Protein AF-Q84EC5-F1 (afdb_monomer_lite)

Structure (mmCIF, N/CA/C/O backbone):
data_AF-Q84EC5-F1
#
_entry.id   AF-Q84EC5-F1
#
loop_
_atom_site.group_PDB
_atom_site.id
_atom_site.type_symbol
_atom_site.label_atom_id
_atom_site.label_alt_id
_atom_site.label_comp_id
_atom_site.label_asym_id
_atom_site.label_entity_id
_atom_site.label_seq_id
_atom_site.pdbx_PDB_ins_code
_atom_site.Cartn_x
_atom_site.Cartn_y
_atom_site.Cartn_z
_atom_site.occupancy
_atom_site.B_iso_or_equiv
_atom_site.auth_seq_id
_atom_site.auth_comp_id
_atom_site.auth_asym_id
_atom_site.auth_atom_id
_atom_site.pdbx_PDB_model_num
ATOM 1 N N . MET A 1 1 ? -8.018 11.057 -0.864 1.00 69.19 1 MET A N 1
ATOM 2 C CA . MET A 1 1 ? -8.589 9.950 -1.665 1.00 69.19 1 MET A CA 1
ATOM 3 C C . MET A 1 1 ? -8.640 8.695 -0.799 1.00 69.19 1 MET A C 1
ATOM 5 O O . MET A 1 1 ? -7.681 8.477 -0.063 1.00 69.19 1 MET A O 1
ATOM 9 N N . GLN A 1 2 ? -9.751 7.950 -0.755 1.00 80.25 2 GLN A N 1
ATOM 10 C CA . GLN A 1 2 ? -9.814 6.712 0.036 1.00 80.25 2 GLN A CA 1
ATOM 11 C C . GLN A 1 2 ? -9.242 5.568 -0.795 1.00 80.25 2 GLN A C 1
ATOM 13 O O . GLN A 1 2 ? -9.722 5.343 -1.892 1.00 80.25 2 GLN A O 1
ATOM 18 N N . LEU A 1 3 ? -8.220 4.898 -0.271 1.00 81.69 3 LEU A N 1
ATOM 19 C CA . LEU A 1 3 ? -7.484 3.861 -0.989 1.00 81.69 3 LEU A CA 1
ATOM 20 C C . LEU A 1 3 ? -8.143 2.504 -0.731 1.00 81.69 3 LEU A C 1
ATOM 22 O O . LEU A 1 3 ? -8.299 2.111 0.436 1.00 81.69 3 LEU A O 1
ATOM 26 N N . VAL A 1 4 ? -8.553 1.823 -1.801 1.00 84.44 4 VAL A 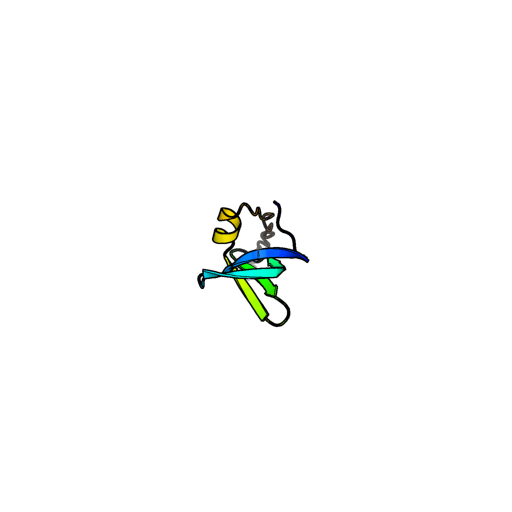N 1
ATOM 27 C CA . VAL A 1 4 ? -9.175 0.494 -1.754 1.00 84.44 4 VAL A CA 1
ATOM 28 C C . VAL A 1 4 ? -8.340 -0.543 -2.505 1.00 84.44 4 VAL A C 1
ATOM 30 O O . VAL A 1 4 ? -7.410 -0.219 -3.237 1.00 84.44 4 VAL A O 1
ATOM 33 N N . ILE A 1 5 ? -8.624 -1.820 -2.250 1.00 87.12 5 ILE A N 1
ATOM 34 C CA . ILE A 1 5 ? -7.989 -2.929 -2.969 1.00 87.12 5 ILE A CA 1
ATOM 35 C C . ILE A 1 5 ? -8.480 -2.893 -4.420 1.00 87.12 5 ILE A C 1
ATOM 37 O O . ILE A 1 5 ? -9.683 -2.782 -4.647 1.00 87.12 5 ILE A O 1
ATOM 41 N N . GLY A 1 6 ? -7.554 -2.998 -5.370 1.00 85.44 6 GLY A N 1
ATOM 42 C CA . GLY A 1 6 ? -7.807 -2.887 -6.806 1.00 85.44 6 GLY A CA 1
ATOM 43 C C . GLY A 1 6 ? -7.537 -1.502 -7.398 1.00 85.44 6 GLY A C 1
ATOM 44 O O . GLY A 1 6 ? -7.492 -1.395 -8.617 1.00 85.44 6 GLY A O 1
ATOM 45 N N . ASP A 1 7 ? -7.316 -0.469 -6.576 1.00 87.38 7 ASP A N 1
ATOM 46 C CA . ASP A 1 7 ? -6.930 0.850 -7.086 1.00 87.38 7 ASP A CA 1
ATOM 47 C C . ASP A 1 7 ? -5.493 0.823 -7.618 1.00 87.38 7 ASP A C 1
ATOM 49 O O . ASP A 1 7 ? -4.583 0.330 -6.943 1.00 87.38 7 ASP A O 1
ATOM 53 N N . GLU A 1 8 ? -5.275 1.421 -8.788 1.00 90.38 8 GLU A N 1
ATOM 54 C CA . GLU A 1 8 ? -3.936 1.741 -9.271 1.00 90.38 8 GLU A CA 1
ATOM 55 C C . GLU A 1 8 ? -3.463 3.044 -8.621 1.00 90.38 8 GLU A C 1
ATOM 57 O O . GLU A 1 8 ? -4.119 4.084 -8.721 1.00 90.38 8 GLU A O 1
ATOM 62 N N . ILE A 1 9 ? -2.326 2.990 -7.929 1.00 88.62 9 ILE A N 1
ATOM 63 C CA . ILE A 1 9 ? -1.728 4.166 -7.296 1.00 88.62 9 ILE A CA 1
ATOM 64 C C . ILE A 1 9 ? -0.237 4.249 -7.604 1.00 88.62 9 ILE A C 1
ATOM 66 O O . ILE A 1 9 ? 0.454 3.231 -7.683 1.00 88.62 9 ILE A O 1
ATOM 70 N N . SER A 1 10 ? 0.270 5.477 -7.684 1.00 88.50 10 SER A N 1
ATOM 71 C CA . SER A 1 10 ? 1.704 5.765 -7.659 1.00 88.50 10 SER A CA 1
ATOM 72 C C . SER A 1 10 ? 2.127 6.121 -6.239 1.00 88.50 10 SER A C 1
ATOM 74 O O . SER A 1 10 ? 1.539 7.012 -5.617 1.00 88.50 10 SER A O 1
ATOM 76 N N . ALA A 1 11 ? 3.134 5.428 -5.715 1.00 85.19 11 ALA A N 1
ATOM 77 C CA . ALA A 1 11 ? 3.629 5.625 -4.366 1.00 85.19 11 ALA A CA 1
ATOM 78 C C . ALA A 1 11 ? 5.149 5.480 -4.286 1.00 85.19 11 ALA A C 1
ATOM 80 O O . ALA A 1 11 ? 5.756 4.657 -4.967 1.00 85.19 11 ALA A O 1
ATOM 81 N N . MET A 1 12 ? 5.759 6.246 -3.384 1.00 83.94 12 MET A N 1
ATOM 82 C CA . MET A 1 12 ? 7.190 6.147 -3.122 1.00 83.94 12 MET A CA 1
ATOM 83 C C . MET A 1 12 ? 7.463 4.997 -2.149 1.00 83.94 12 MET A C 1
ATOM 85 O O . MET A 1 12 ? 6.896 4.935 -1.053 1.00 83.94 12 MET A O 1
ATOM 89 N N . THR A 1 13 ? 8.320 4.068 -2.558 1.00 77.69 13 THR A N 1
ATOM 90 C CA . THR A 1 13 ? 8.778 2.960 -1.720 1.00 77.69 13 THR A CA 1
ATOM 91 C C . THR A 1 13 ? 9.720 3.458 -0.625 1.00 77.69 13 THR A C 1
ATOM 93 O O . THR A 1 13 ? 10.231 4.576 -0.661 1.00 77.69 13 THR A O 1
ATOM 96 N N . ILE A 1 14 ? 10.005 2.595 0.354 1.00 71.56 14 ILE A N 1
ATOM 97 C CA . ILE A 1 14 ? 11.014 2.875 1.388 1.00 71.56 14 ILE A CA 1
ATOM 98 C C . ILE A 1 14 ? 12.431 3.064 0.817 1.00 71.56 14 ILE A C 1
ATOM 100 O O . ILE A 1 14 ? 13.282 3.615 1.506 1.00 71.56 14 ILE A O 1
ATOM 104 N N . GLN A 1 15 ? 12.678 2.604 -0.415 1.00 70.88 15 GLN A N 1
ATOM 105 C CA . GLN A 1 15 ? 13.958 2.732 -1.115 1.00 70.88 15 GLN A CA 1
ATOM 106 C C . GLN A 1 15 ? 14.085 4.073 -1.857 1.00 70.88 15 GLN A C 1
ATOM 1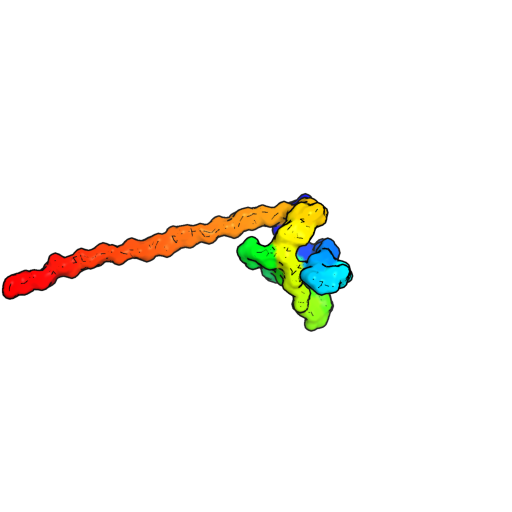08 O O . GLN A 1 15 ? 15.159 4.389 -2.352 1.00 70.88 15 GLN A O 1
ATOM 113 N N . GLY A 1 16 ? 13.019 4.883 -1.891 1.00 77.44 16 GLY A N 1
ATOM 114 C CA . GLY A 1 16 ? 12.981 6.156 -2.618 1.00 77.44 16 GLY A CA 1
ATOM 115 C C . GLY A 1 16 ? 12.492 6.031 -4.061 1.00 77.44 16 GLY A C 1
ATOM 116 O O . GLY A 1 16 ? 12.274 7.047 -4.714 1.00 77.44 16 GLY A O 1
ATOM 117 N N . ASP A 1 17 ? 12.247 4.812 -4.544 1.00 81.81 17 ASP A N 1
ATOM 118 C CA . ASP A 1 17 ? 11.716 4.587 -5.887 1.00 81.81 17 ASP A CA 1
ATOM 119 C C . ASP A 1 17 ? 10.224 4.894 -5.947 1.00 81.81 17 ASP A C 1
ATOM 121 O O . ASP A 1 17 ? 9.459 4.480 -5.071 1.00 81.81 17 ASP A O 1
ATOM 125 N N . ASN A 1 18 ? 9.795 5.582 -7.002 1.00 86.56 18 ASN A N 1
ATOM 126 C CA . ASN A 1 18 ? 8.383 5.826 -7.261 1.00 86.56 18 ASN A CA 1
ATOM 127 C C . ASN A 1 18 ? 7.820 4.668 -8.089 1.00 86.56 18 ASN A C 1
ATOM 129 O O . ASN A 1 18 ? 8.189 4.490 -9.249 1.00 86.56 18 ASN A O 1
ATOM 133 N N . VAL A 1 19 ? 6.945 3.869 -7.485 1.00 87.44 19 VAL A N 1
ATOM 134 C CA . VAL A 1 19 ? 6.340 2.698 -8.125 1.00 87.44 19 VAL A CA 1
ATOM 135 C C . VAL A 1 19 ? 4.865 2.955 -8.375 1.00 87.44 19 VAL A C 1
ATOM 137 O O . VAL A 1 19 ? 4.184 3.547 -7.541 1.00 87.44 19 VAL A O 1
ATOM 140 N N . THR A 1 20 ? 4.365 2.492 -9.516 1.00 90.25 20 THR A N 1
ATOM 141 C CA . THR A 1 20 ? 2.937 2.542 -9.842 1.00 90.25 20 THR A CA 1
ATOM 142 C C . THR A 1 20 ? 2.419 1.126 -9.949 1.00 90.25 20 THR A C 1
ATOM 144 O O . THR A 1 20 ? 3.002 0.308 -10.652 1.00 90.25 20 THR A O 1
ATOM 147 N N . GLY A 1 21 ? 1.356 0.815 -9.221 1.00 90.88 21 GLY A N 1
ATOM 148 C CA . GLY A 1 21 ? 0.812 -0.531 -9.226 1.00 90.88 21 GLY A CA 1
ATOM 149 C C . GLY A 1 21 ? -0.551 -0.624 -8.574 1.00 90.88 21 GLY A C 1
ATOM 150 O O . GLY A 1 21 ? -1.033 0.313 -7.937 1.00 90.88 21 GLY A O 1
ATOM 151 N N . ASN A 1 22 ? -1.153 -1.798 -8.722 1.00 92.44 22 ASN A N 1
ATOM 152 C CA . ASN A 1 22 ? -2.470 -2.090 -8.183 1.00 92.44 22 ASN A CA 1
ATOM 153 C C . ASN A 1 22 ? -2.366 -2.510 -6.721 1.00 92.44 22 ASN A C 1
ATOM 155 O O . ASN A 1 22 ? -1.554 -3.366 -6.362 1.00 92.44 22 ASN A O 1
ATOM 159 N N . VAL A 1 23 ? -3.211 -1.940 -5.870 1.00 90.12 23 VAL A N 1
ATOM 160 C CA . VAL A 1 23 ? -3.291 -2.309 -4.457 1.00 90.12 23 VAL A CA 1
ATOM 161 C C . VAL A 1 23 ? -3.847 -3.721 -4.342 1.00 90.12 23 VAL A C 1
ATOM 163 O O . VAL A 1 23 ? -5.035 -3.948 -4.550 1.00 90.12 23 VAL A O 1
ATOM 166 N N . THR A 1 24 ? -3.009 -4.678 -3.957 1.00 89.69 24 THR A N 1
ATOM 167 C CA . THR A 1 24 ? -3.436 -6.070 -3.754 1.00 89.69 24 THR A CA 1
ATOM 168 C C . THR A 1 24 ? -3.838 -6.339 -2.314 1.00 89.69 24 THR A C 1
ATOM 170 O O . THR A 1 24 ? -4.761 -7.111 -2.061 1.00 89.69 24 THR A O 1
ATOM 173 N N . ALA A 1 25 ? -3.183 -5.683 -1.354 1.00 86.69 25 ALA A N 1
ATOM 174 C CA . ALA A 1 25 ? -3.487 -5.850 0.060 1.00 86.69 25 ALA A CA 1
ATOM 175 C C . ALA A 1 25 ? -3.196 -4.589 0.875 1.00 86.69 25 ALA A C 1
ATOM 177 O O . ALA A 1 25 ? -2.187 -3.910 0.689 1.00 86.69 25 ALA A O 1
ATOM 178 N N . ILE A 1 26 ? -4.062 -4.319 1.852 1.00 86.31 26 ILE A N 1
ATOM 179 C CA . ILE A 1 26 ? -3.902 -3.233 2.822 1.00 86.31 26 ILE A CA 1
ATOM 180 C C . ILE A 1 26 ? -3.735 -3.870 4.204 1.00 86.31 26 ILE A C 1
ATOM 182 O O . ILE A 1 26 ? -4.705 -4.298 4.826 1.00 86.31 26 ILE A O 1
ATOM 186 N N . LEU A 1 27 ? -2.496 -3.927 4.687 1.00 84.94 27 LEU A N 1
ATOM 187 C CA . LEU A 1 27 ? -2.148 -4.444 6.013 1.00 84.94 27 LEU A CA 1
ATOM 188 C C . LEU A 1 27 ? -2.290 -3.343 7.069 1.00 84.94 27 LEU A C 1
ATOM 190 O O . LEU A 1 27 ? -2.746 -2.245 6.770 1.00 84.94 27 LEU A O 1
ATOM 194 N N . GLU A 1 28 ? -1.928 -3.600 8.326 1.00 82.00 28 GLU A N 1
ATOM 195 C CA . GLU A 1 28 ? -2.091 -2.622 9.412 1.00 82.00 28 GLU A CA 1
ATOM 196 C C . GLU A 1 28 ? -1.258 -1.349 9.174 1.00 82.00 28 GLU A C 1
ATOM 198 O O . GLU A 1 28 ? -1.820 -0.249 9.153 1.00 82.00 28 GLU A O 1
ATOM 203 N N . ASN A 1 29 ? 0.034 -1.510 8.860 1.00 85.56 29 ASN A N 1
ATOM 204 C CA . ASN A 1 29 ? 0.997 -0.413 8.672 1.00 85.56 29 ASN A CA 1
ATOM 205 C C . ASN A 1 29 ? 1.539 -0.272 7.242 1.00 85.56 29 ASN A C 1
ATOM 207 O O . ASN A 1 29 ? 2.132 0.757 6.909 1.00 85.56 29 ASN A O 1
ATOM 211 N N . THR A 1 30 ? 1.319 -1.268 6.390 1.00 87.12 30 THR A N 1
ATOM 212 C CA . THR A 1 30 ? 1.848 -1.331 5.024 1.00 87.12 30 THR A CA 1
ATOM 213 C C . THR A 1 30 ? 0.742 -1.599 4.010 1.00 87.12 30 THR A C 1
ATOM 215 O O . THR A 1 30 ? -0.378 -1.979 4.358 1.00 87.12 30 THR A O 1
ATOM 218 N N . VAL A 1 31 ? 1.056 -1.353 2.747 1.00 87.94 31 VAL A N 1
ATOM 219 C CA . VAL A 1 31 ? 0.227 -1.644 1.581 1.00 87.94 31 VAL A CA 1
ATOM 220 C C . VAL A 1 31 ? 1.098 -2.394 0.590 1.00 87.94 31 VAL A C 1
ATOM 222 O O . VAL A 1 31 ? 2.262 -2.040 0.406 1.00 87.94 31 VAL A O 1
ATOM 225 N N . ILE A 1 32 ? 0.545 -3.439 -0.011 1.00 88.50 32 ILE A N 1
ATOM 226 C CA . ILE A 1 32 ? 1.211 -4.209 -1.054 1.00 88.50 32 ILE A CA 1
ATOM 227 C C . ILE A 1 32 ? 0.673 -3.726 -2.397 1.00 88.50 32 ILE A C 1
ATOM 229 O O . ILE A 1 32 ? -0.541 -3.694 -2.613 1.00 88.50 32 ILE A O 1
ATOM 233 N N . LEU A 1 33 ? 1.597 -3.333 -3.267 1.00 90.19 33 LEU A N 1
ATOM 234 C CA . LEU A 1 33 ? 1.344 -2.916 -4.636 1.00 90.19 33 LEU A CA 1
ATOM 235 C C . LEU A 1 33 ? 1.889 -3.972 -5.581 1.00 90.19 33 LEU A C 1
ATOM 237 O O . LEU A 1 33 ? 3.051 -4.357 -5.478 1.00 90.19 33 LEU A O 1
ATOM 241 N N . PHE A 1 34 ? 1.064 -4.413 -6.517 1.00 89.62 34 PHE A N 1
ATOM 242 C CA . PHE A 1 34 ? 1.485 -5.278 -7.604 1.00 89.62 34 PHE A CA 1
ATOM 243 C C . PHE A 1 34 ? 1.803 -4.437 -8.836 1.00 89.62 34 PHE A C 1
ATOM 245 O O . PHE A 1 34 ? 0.934 -3.756 -9.382 1.00 89.62 34 PHE A O 1
ATOM 252 N N . CYS A 1 35 ? 3.061 -4.495 -9.261 1.00 87.88 35 CYS A N 1
ATOM 253 C CA . CYS A 1 35 ? 3.607 -3.774 -10.400 1.00 87.88 35 CYS A CA 1
ATOM 254 C C . CYS A 1 35 ? 4.019 -4.786 -11.480 1.00 87.88 35 CYS A C 1
ATOM 256 O O . CYS A 1 35 ? 5.196 -5.124 -11.628 1.00 87.88 35 CYS A O 1
ATOM 258 N N . GLY A 1 36 ? 3.026 -5.319 -12.198 1.00 83.19 36 GLY A N 1
ATOM 259 C CA . GLY A 1 36 ? 3.194 -6.213 -13.352 1.00 83.19 36 GLY A CA 1
ATOM 260 C C . GLY A 1 36 ? 3.733 -7.610 -13.026 1.00 83.19 36 GLY A C 1
ATOM 261 O O . GLY A 1 36 ? 3.019 -8.592 -13.174 1.00 83.19 36 GLY A O 1
ATOM 262 N N . LEU A 1 37 ? 4.997 -7.705 -12.612 1.00 83.25 37 LEU A N 1
ATOM 263 C CA . LEU A 1 37 ? 5.681 -8.958 -12.253 1.00 83.25 37 LEU A CA 1
ATOM 264 C C . LEU A 1 37 ? 6.228 -8.944 -10.819 1.00 83.25 37 LEU A C 1
ATOM 266 O O . LEU 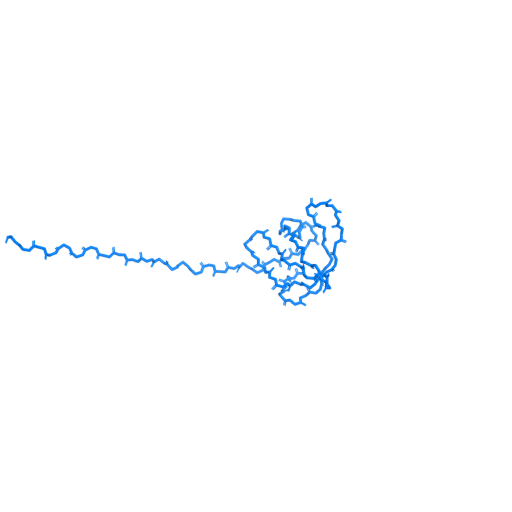A 1 37 ? 6.553 -10.000 -10.283 1.00 83.25 37 LEU A O 1
ATOM 270 N N . ASN A 1 38 ? 6.315 -7.768 -10.192 1.00 85.44 38 ASN A N 1
ATOM 271 C CA . ASN A 1 38 ? 6.902 -7.598 -8.867 1.00 85.44 38 ASN A CA 1
ATOM 272 C C . ASN A 1 38 ? 5.881 -7.053 -7.869 1.00 85.44 38 ASN A C 1
ATOM 274 O O . ASN A 1 38 ? 5.016 -6.243 -8.206 1.00 85.44 38 ASN A O 1
ATOM 278 N N . ASN A 1 39 ? 6.015 -7.477 -6.614 1.00 87.31 39 ASN A N 1
ATOM 279 C CA . ASN A 1 39 ? 5.276 -6.909 -5.493 1.00 87.31 39 ASN A CA 1
ATOM 280 C C . ASN A 1 39 ? 6.162 -5.912 -4.749 1.00 87.31 39 ASN A C 1
ATOM 282 O O . ASN A 1 39 ? 7.277 -6.245 -4.351 1.00 87.31 39 ASN A O 1
ATOM 286 N N . HIS A 1 40 ? 5.637 -4.718 -4.500 1.00 87.31 40 HIS A N 1
ATOM 287 C CA . HIS A 1 40 ? 6.295 -3.686 -3.712 1.00 87.31 40 HIS A CA 1
ATOM 288 C C . HIS A 1 40 ? 5.524 -3.433 -2.424 1.00 87.31 40 HIS A C 1
ATOM 290 O O . HIS A 1 40 ? 4.297 -3.340 -2.411 1.00 87.31 40 HIS A O 1
ATOM 296 N N . VAL A 1 41 ? 6.259 -3.302 -1.323 1.00 87.12 41 VAL A N 1
ATOM 297 C CA . VAL A 1 41 ? 5.687 -2.977 -0.018 1.00 87.12 41 VAL A CA 1
ATOM 298 C C . VAL A 1 41 ? 5.907 -1.499 0.256 1.00 87.12 41 VAL A C 1
ATOM 300 O O . VAL A 1 41 ? 7.038 -1.017 0.310 1.00 87.12 41 VAL A O 1
ATOM 303 N N . VAL A 1 42 ? 4.810 -0.780 0.467 1.00 87.50 42 VAL A N 1
ATOM 304 C CA . VAL A 1 42 ? 4.818 0.652 0.755 1.00 87.50 42 VAL A CA 1
ATOM 305 C C . VAL A 1 42 ? 4.280 0.906 2.155 1.00 87.50 42 VAL A C 1
ATOM 307 O O . VAL A 1 42 ? 3.316 0.292 2.613 1.00 87.50 42 VAL A O 1
ATOM 310 N N . SER A 1 43 ? 4.908 1.840 2.863 1.00 88.06 43 SER A N 1
ATOM 311 C CA . SER A 1 43 ? 4.464 2.249 4.192 1.00 88.06 43 SER A CA 1
ATOM 312 C C . SER A 1 43 ? 3.219 3.129 4.108 1.00 88.06 43 SER A C 1
ATOM 314 O O . SER A 1 43 ? 3.206 4.139 3.405 1.00 88.06 43 SER A O 1
ATOM 316 N N . LYS A 1 44 ? 2.200 2.851 4.932 1.00 87.25 44 LYS A N 1
ATOM 317 C CA . LYS A 1 44 ? 1.022 3.731 5.038 1.00 87.25 44 LYS A CA 1
ATOM 318 C C . LYS A 1 44 ? 1.375 5.147 5.464 1.00 87.25 44 LYS A C 1
ATOM 320 O O . LYS A 1 44 ? 0.644 6.073 5.136 1.00 87.25 44 LYS A O 1
ATOM 325 N N . LYS A 1 45 ? 2.458 5.322 6.227 1.00 86.12 45 LYS A N 1
ATOM 326 C CA . LYS A 1 45 ? 2.944 6.647 6.626 1.00 86.12 45 LYS A CA 1
ATOM 327 C C . LYS A 1 45 ? 3.251 7.504 5.399 1.00 86.12 45 LYS A C 1
ATOM 329 O O . LYS A 1 45 ? 2.862 8.665 5.380 1.00 86.12 45 LYS A O 1
ATOM 334 N N . GLU A 1 46 ? 3.873 6.915 4.382 1.00 84.50 46 GLU A N 1
ATO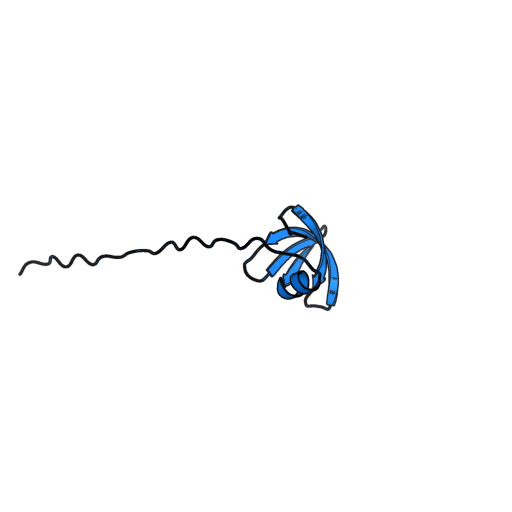M 335 C CA . GLU A 1 46 ? 4.227 7.620 3.152 1.00 84.50 46 GLU A CA 1
ATOM 336 C C . GLU A 1 46 ? 2.987 7.920 2.312 1.00 84.50 46 GLU A C 1
ATOM 338 O O . GLU A 1 46 ? 2.745 9.062 1.935 1.00 84.50 46 GLU A O 1
ATOM 343 N N . LEU A 1 47 ? 2.102 6.935 2.167 1.00 85.38 47 LEU A N 1
ATOM 344 C CA . LEU A 1 47 ? 0.823 7.119 1.483 1.00 85.38 47 LEU A CA 1
ATOM 345 C C . LEU A 1 47 ? -0.065 8.183 2.159 1.00 85.38 47 LEU A C 1
ATOM 347 O O . LEU A 1 47 ? -0.732 8.963 1.485 1.00 85.38 47 LEU A O 1
ATOM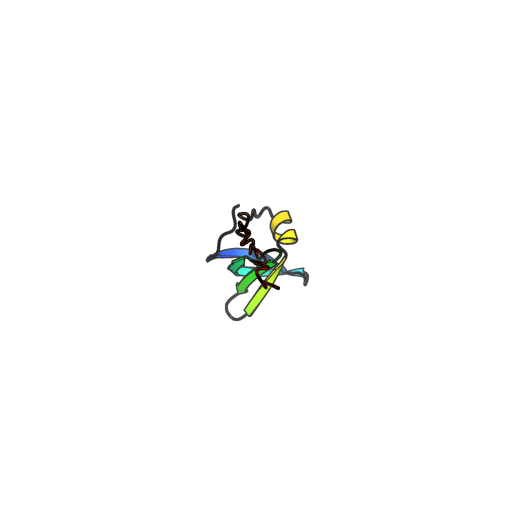 351 N N . LYS A 1 48 ? -0.049 8.280 3.495 1.00 86.31 48 LYS A N 1
ATOM 352 C CA . LYS A 1 48 ? -0.751 9.352 4.222 1.00 86.31 48 LYS A CA 1
ATOM 353 C C . LYS A 1 48 ? -0.179 10.732 3.904 1.00 86.31 48 LYS A C 1
ATOM 355 O O . LYS A 1 48 ? -0.967 11.664 3.764 1.00 86.31 48 LYS A O 1
ATOM 360 N N . LYS A 1 49 ? 1.149 10.873 3.774 1.00 85.50 49 LYS A N 1
ATOM 361 C CA . LYS A 1 49 ? 1.775 12.141 3.349 1.00 85.50 49 LYS A CA 1
ATOM 362 C C . LYS A 1 49 ? 1.341 12.534 1.938 1.00 85.50 49 LYS A C 1
ATOM 364 O O . LYS A 1 49 ? 1.117 13.709 1.688 1.00 85.50 49 LYS A O 1
ATOM 369 N N . GLN A 1 50 ? 1.160 11.553 1.054 1.00 81.25 50 GLN A N 1
ATOM 370 C CA . GLN A 1 50 ? 0.639 11.759 -0.302 1.00 81.25 50 GLN A CA 1
ATOM 371 C C . GLN A 1 50 ? -0.876 12.059 -0.347 1.00 81.25 50 GLN A C 1
ATOM 373 O O . GLN A 1 50 ? -1.420 12.322 -1.413 1.00 81.25 50 GLN A O 1
ATOM 378 N N . GLY A 1 51 ? -1.581 12.043 0.792 1.00 83.31 51 GLY A N 1
ATOM 379 C CA . GLY A 1 51 ? -3.010 12.378 0.869 1.00 83.31 51 GLY A CA 1
ATOM 380 C C . GLY A 1 51 ? -3.967 11.184 0.755 1.00 83.31 51 GLY A C 1
ATOM 381 O O . GLY A 1 51 ? -5.195 11.366 0.699 1.00 83.31 51 GLY A O 1
ATOM 382 N N . TYR A 1 52 ? -3.443 9.954 0.770 1.00 85.19 52 TYR A N 1
ATOM 383 C CA . TYR A 1 52 ? -4.265 8.748 0.821 1.00 85.19 52 TYR A CA 1
ATOM 384 C C . TYR A 1 52 ? -4.822 8.515 2.228 1.00 85.19 52 TYR A C 1
ATOM 386 O O . TYR A 1 52 ? -4.128 8.598 3.246 1.00 85.19 52 TYR A O 1
ATOM 394 N N . LYS A 1 53 ? -6.115 8.196 2.288 1.00 82.25 53 LYS A N 1
ATOM 395 C CA . LYS A 1 53 ? -6.834 7.862 3.518 1.00 82.25 53 LYS A CA 1
ATOM 396 C C . LYS A 1 53 ? -7.171 6.374 3.513 1.00 82.25 53 LYS A C 1
ATOM 398 O O . LYS A 1 53 ? -7.685 5.848 2.532 1.00 82.25 53 LYS A O 1
ATOM 403 N N . PHE A 1 54 ? -6.925 5.711 4.637 1.00 79.94 54 PHE A N 1
ATOM 404 C CA . PHE A 1 54 ? -7.204 4.286 4.818 1.00 79.94 54 PHE A CA 1
ATOM 405 C C . PHE A 1 54 ? -8.478 4.105 5.631 1.00 79.94 54 PHE A C 1
ATOM 407 O O . PHE A 1 54 ? -8.647 4.759 6.663 1.00 79.94 54 PHE A O 1
ATOM 414 N N . LYS A 1 55 ? -9.357 3.191 5.209 1.00 70.25 55 LYS A N 1
ATOM 415 C CA . LYS A 1 55 ? -10.465 2.752 6.063 1.00 70.25 55 LYS A CA 1
ATOM 416 C C . LYS A 1 55 ? -9.868 1.957 7.229 1.00 70.25 55 LYS A C 1
ATOM 418 O O . LYS A 1 55 ? -9.005 1.104 7.026 1.00 70.25 55 LYS A O 1
ATOM 423 N N . LYS A 1 56 ? -10.253 2.296 8.461 1.00 61.53 56 LYS A N 1
ATOM 424 C CA . LYS A 1 56 ? -9.743 1.631 9.666 1.00 61.53 56 LYS A CA 1
ATOM 425 C C . LYS A 1 56 ? -10.164 0.162 9.593 1.00 61.53 56 LYS A C 1
ATOM 427 O O . LYS A 1 56 ? -11.358 -0.118 9.525 1.00 61.53 56 LYS A O 1
ATOM 432 N N . VAL A 1 57 ? -9.199 -0.756 9.569 1.00 57.25 57 VAL A N 1
ATOM 433 C CA . VAL A 1 57 ? -9.496 -2.187 9.679 1.00 57.25 57 VAL A CA 1
ATOM 434 C C . VAL A 1 57 ? -10.038 -2.385 11.087 1.00 57.25 57 VAL A C 1
ATOM 436 O O . VAL A 1 57 ? -9.315 -2.206 12.068 1.00 57.25 57 VAL A O 1
ATOM 439 N N . VAL A 1 58 ? -11.337 -2.647 11.199 1.00 51.03 58 VAL A N 1
ATOM 440 C CA . VAL A 1 58 ? -11.982 -2.919 12.481 1.00 51.03 58 VAL A CA 1
ATOM 441 C C . VAL A 1 58 ? -11.545 -4.327 12.868 1.00 51.03 58 VAL A C 1
ATOM 443 O O . VAL A 1 58 ? -12.146 -5.315 12.458 1.00 51.03 58 VAL A O 1
ATOM 446 N N . LYS A 1 59 ? -10.412 -4.432 13.567 1.00 50.38 59 LYS A N 1
ATOM 447 C CA . LYS A 1 59 ? -9.944 -5.693 14.138 1.00 50.38 59 LYS A CA 1
ATOM 448 C C . LYS A 1 59 ? -10.968 -6.066 15.205 1.00 50.38 59 LYS A C 1
ATOM 450 O O . LYS A 1 59 ? -10.930 -5.521 16.303 1.00 50.38 59 LYS A O 1
ATOM 455 N N . GLY A 1 60 ? -11.944 -6.898 14.842 1.00 49.50 60 GLY A N 1
ATOM 456 C CA . GLY A 1 60 ? -12.930 -7.409 15.784 1.00 49.50 60 GLY A CA 1
ATOM 457 C C . GLY A 1 60 ? -12.177 -8.065 16.931 1.00 49.50 60 GLY A C 1
ATOM 458 O O . GLY A 1 60 ? -11.465 -9.047 16.721 1.00 49.50 60 GLY A O 1
ATOM 459 N N . THR A 1 61 ? -12.262 -7.476 18.118 1.00 52.44 61 THR A N 1
ATOM 460 C CA . THR A 1 61 ? -11.693 -8.008 19.351 1.00 52.44 61 THR A CA 1
ATOM 461 C C . THR A 1 61 ? -12.394 -9.330 19.640 1.00 52.44 61 THR A C 1
ATOM 463 O O . THR A 1 61 ? -13.441 -9.372 20.278 1.00 52.44 61 THR A O 1
ATOM 466 N N . LYS A 1 62 ? -11.857 -10.438 19.122 1.00 57.41 62 LYS A N 1
ATOM 467 C CA . LYS A 1 62 ? -12.246 -11.775 19.567 1.00 57.41 62 LYS A CA 1
ATOM 468 C C . LYS A 1 62 ? -11.614 -11.986 20.941 1.00 57.41 62 LYS A C 1
ATOM 470 O O . LYS A 1 62 ? -10.537 -12.562 21.050 1.00 57.41 62 LYS A O 1
ATOM 475 N N . SER A 1 63 ? -12.244 -11.443 21.979 1.00 60.03 63 SER A N 1
ATOM 476 C CA . SER A 1 63 ? -11.888 -11.750 23.362 1.00 60.03 63 SER A CA 1
ATOM 477 C C . SER A 1 63 ? -12.267 -13.203 23.631 1.00 60.03 63 SER A C 1
ATOM 479 O O . SER A 1 63 ? -13.447 -13.547 23.631 1.00 60.03 63 SER A O 1
ATOM 481 N N . ILE A 1 64 ? -11.272 -14.068 23.821 1.00 67.81 64 ILE A N 1
ATOM 482 C CA . ILE A 1 64 ? -11.498 -15.432 24.303 1.00 67.81 64 ILE A CA 1
ATOM 483 C C . ILE A 1 64 ? -11.700 -15.322 25.815 1.00 67.81 64 ILE A C 1
ATOM 485 O O . ILE A 1 64 ? -10.754 -15.085 26.561 1.00 67.81 64 ILE A O 1
ATOM 489 N N . VAL A 1 65 ? -12.947 -15.437 26.262 1.00 67.75 65 VAL A N 1
ATOM 490 C CA . VAL A 1 65 ? -13.290 -15.554 27.683 1.00 67.75 65 VAL A CA 1
ATOM 491 C C . VAL A 1 65 ? -13.085 -17.005 28.111 1.0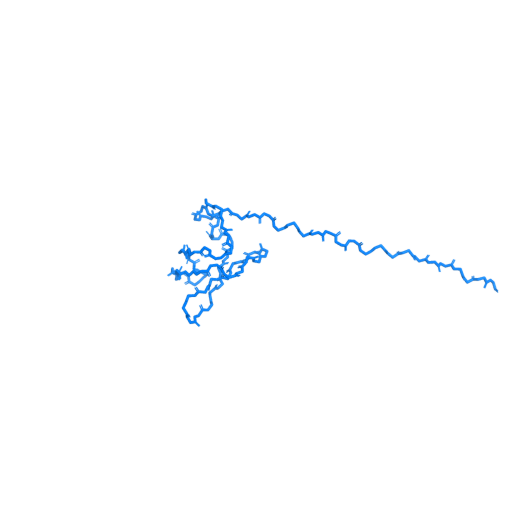0 67.75 65 VAL A C 1
ATOM 493 O O . VAL A 1 65 ? -13.794 -17.894 27.650 1.00 67.75 65 VAL A O 1
ATOM 496 N N . VAL A 1 66 ? -12.103 -17.248 28.981 1.00 67.81 66 VAL A N 1
ATOM 497 C CA . VAL A 1 66 ? -11.908 -18.544 29.644 1.00 67.81 66 VAL A CA 1
ATOM 498 C C . VAL A 1 66 ? -12.412 -18.411 31.076 1.00 67.81 66 VAL A C 1
ATOM 500 O O . VAL A 1 66 ? -11.808 -17.714 31.888 1.00 67.81 66 VAL A O 1
ATOM 503 N N . SER A 1 67 ? -13.528 -19.064 31.392 1.00 68.62 67 SER A N 1
ATOM 504 C CA . SER A 1 67 ? -13.991 -19.235 32.769 1.00 68.62 67 SER A CA 1
ATOM 505 C C . SER A 1 67 ? -13.456 -20.558 33.318 1.00 68.62 67 SER A C 1
ATOM 507 O O . SER A 1 67 ? -13.801 -21.627 32.814 1.00 68.62 67 SER A O 1
ATOM 509 N N . SER A 1 68 ? -12.612 -20.502 34.348 1.00 61.84 68 SER A N 1
ATOM 510 C CA . SER A 1 68 ? -12.127 -21.694 35.050 1.00 61.84 68 SER A CA 1
ATOM 511 C C . SER A 1 68 ? -13.235 -22.289 35.923 1.00 61.84 68 SER A C 1
ATOM 513 O O . SER A 1 68 ? -13.531 -21.754 36.989 1.00 61.84 68 SER A O 1
ATOM 515 N N . ASN A 1 69 ? -13.809 -23.425 35.523 1.00 68.00 69 ASN A N 1
ATOM 516 C CA . ASN A 1 69 ? -14.669 -24.222 36.400 1.00 68.00 69 ASN A CA 1
ATOM 517 C C . ASN A 1 69 ? -13.800 -25.075 37.340 1.00 68.00 69 ASN A C 1
ATOM 519 O O . ASN A 1 69 ? -13.452 -26.209 37.019 1.00 68.00 69 ASN A O 1
ATOM 523 N N . ARG A 1 70 ? -13.453 -24.545 38.522 1.00 62.97 70 ARG A N 1
ATOM 524 C CA . ARG A 1 70 ? -12.977 -25.383 39.637 1.00 62.97 70 ARG A CA 1
ATOM 525 C C . ARG A 1 70 ? -14.182 -26.049 40.294 1.00 62.97 70 ARG A C 1
ATOM 527 O O . ARG A 1 70 ? -14.809 -25.472 41.174 1.00 62.97 70 ARG A O 1
ATOM 534 N N . ASN A 1 71 ? -14.499 -27.264 39.863 1.00 62.00 71 ASN A N 1
ATOM 535 C CA . ASN A 1 71 ? -15.321 -28.188 40.641 1.00 62.00 71 ASN A CA 1
ATOM 536 C C . ASN A 1 71 ? -14.580 -29.526 40.747 1.00 62.00 71 ASN A C 1
ATOM 538 O O . ASN A 1 71 ? -14.905 -30.495 40.071 1.00 62.00 71 ASN A O 1
ATOM 542 N N . LEU A 1 72 ? -13.522 -29.541 41.555 1.00 61.91 72 LEU A N 1
ATOM 543 C CA . LEU A 1 72 ? -12.986 -30.775 42.117 1.00 61.91 72 LEU A CA 1
ATOM 544 C C . LEU A 1 72 ? -13.511 -30.818 43.548 1.00 61.91 72 LEU A C 1
ATOM 546 O O . LEU A 1 72 ? -13.085 -30.023 44.385 1.00 61.91 72 LEU A O 1
ATOM 550 N N . LYS A 1 73 ? -14.542 -31.644 43.751 1.00 60.78 73 LYS A N 1
ATOM 551 C CA . LYS A 1 73 ? -15.031 -32.016 45.078 1.00 60.78 73 LYS A CA 1
ATOM 552 C C . LYS A 1 73 ? -13.963 -32.848 45.794 1.00 60.78 73 LYS A C 1
ATOM 554 O O . LYS A 1 73 ? -13.166 -33.505 45.127 1.00 60.78 73 LYS A O 1
ATOM 559 N N . GLU A 1 74 ? -14.004 -32.705 47.115 1.00 54.59 74 GLU A N 1
ATOM 560 C CA . GLU A 1 74 ? -13.103 -33.186 48.176 1.00 54.59 74 GLU A CA 1
ATOM 561 C C . GLU A 1 74 ? -12.534 -34.598 48.012 1.00 54.59 74 GLU A C 1
ATOM 563 O O . GLU A 1 74 ? -13.274 -35.500 47.557 1.00 54.59 74 GLU A O 1
#

Organism: Carnobacterium maltaromaticum (NCBI:txid2751)

Radius of gyration: 19.94 Å; chains: 1; bounding box: 29×46×62 Å

pLDDT: mean 78.46, std 12.02, range [49.5, 92.44]

Foldseek 3Di:
DEDDAQDWDWFQAPVRDTATFGFHDDDQFWTWGDRPPDIGIHGVVRVVVVVYDYDHPPPPPPDDDDDDPPDDDD

Secondary structure (DSSP, 8-state):
-B--TT-EEEEE-TTS-EEEEEEEEE-SSEEEEEETTEEEEEEHHHHHHTT-BPPP------------------

Sequence (74 aa):
MQLVIGDEISAMTIQGDNVTGNVTAILENTVILFCGLNNHVVSKKELKKQGYKFKKVVKGTKSIVVSSNRNLKE